Protein AF-A0A6I9MTJ7-F1 (afdb_monomer_lite)

Secondary structure (DSSP, 8-state):
-HHHHHHHHHHHHHHHHHHIIIIIHHHHHSTTS-HHHHHHHHTTHHHHHHHHHHHHHHHHHHHHS-TTT--HHHHHHHHHHHHHHHHHHHHHHHHHHHHHHH--

InterPro domains:
  IPR000219 Dbl homology domain [PF00621] (1-103)
  IPR000219 Dbl homology domain [PS50010] (1-104)
  IPR035899 Dbl homology (DH) domain superfamily [G3DSA:1.20.900.10] (1-104)
  IPR035899 Dbl homology (DH) domain superfamily [SSF48065] (1-104)

Radius of gyration: 16.59 Å; chains: 1; bounding box: 42×17×42 Å

Organism: NCBI:txid8208

pLDDT: mean 78.08, std 8.13, range [51.75, 92.12]

Structure (mmCIF, N/CA/C/O backbone):
data_AF-A0A6I9MTJ7-F1
#
_entry.id   AF-A0A6I9MTJ7-F1
#
loop_
_atom_site.group_PDB
_atom_site.id
_atom_site.type_symbol
_atom_site.label_atom_id
_atom_site.label_alt_id
_atom_site.label_comp_id
_atom_site.label_asym_id
_atom_site.label_entity_id
_atom_site.label_seq_id
_atom_site.pdbx_PDB_ins_code
_atom_site.Cartn_x
_atom_site.Cartn_y
_atom_site.Cartn_z
_atom_site.occupancy
_atom_site.B_iso_or_equiv
_atom_site.auth_seq_id
_atom_site.auth_comp_id
_atom_site.auth_asym_id
_atom_site.auth_atom_id
_atom_site.pdbx_PDB_model_num
ATOM 1 N N . VAL A 1 1 ? -8.955 -7.593 16.811 1.00 70.94 1 VAL A N 1
ATOM 2 C CA . VAL A 1 1 ? -9.066 -7.800 15.341 1.00 70.94 1 VAL A CA 1
ATOM 3 C C . VAL A 1 1 ? -8.733 -6.528 14.577 1.00 70.94 1 VAL A C 1
ATOM 5 O O . VAL A 1 1 ? -7.790 -6.556 13.807 1.00 70.94 1 VAL A O 1
ATOM 8 N N . LEU A 1 2 ? -9.428 -5.411 14.821 1.00 75.00 2 LEU A N 1
ATOM 9 C CA . LEU A 1 2 ? -9.157 -4.127 14.155 1.00 75.00 2 LEU A CA 1
ATOM 10 C C . LEU A 1 2 ? -7.732 -3.605 14.354 1.00 75.00 2 LEU A C 1
ATOM 12 O O . LEU A 1 2 ? -7.109 -3.157 13.403 1.00 75.00 2 LEU A O 1
ATOM 16 N N . GLN A 1 3 ? -7.213 -3.730 15.573 1.00 78.44 3 GLN A N 1
ATOM 17 C CA . GLN A 1 3 ? -5.843 -3.345 15.896 1.00 78.44 3 GLN A CA 1
ATOM 18 C C . GLN A 1 3 ? -4.815 -4.181 15.116 1.00 78.44 3 GLN A C 1
ATOM 20 O O . GLN A 1 3 ? -3.920 -3.608 14.518 1.00 78.44 3 GLN A O 1
ATOM 25 N N . ASN A 1 4 ? -5.021 -5.500 15.000 1.00 83.88 4 ASN A N 1
ATOM 26 C CA . ASN A 1 4 ? -4.171 -6.366 14.170 1.00 83.88 4 ASN A CA 1
ATOM 27 C C . ASN A 1 4 ? -4.225 -5.975 12.689 1.00 83.88 4 ASN A C 1
ATOM 29 O O . ASN A 1 4 ? -3.199 -6.005 12.020 1.00 83.88 4 ASN A O 1
ATOM 33 N N . ILE A 1 5 ? -5.410 -5.622 12.173 1.00 83.81 5 ILE A N 1
ATOM 34 C CA . ILE A 1 5 ? -5.551 -5.134 10.794 1.00 83.81 5 ILE A CA 1
ATOM 35 C C . ILE A 1 5 ? -4.743 -3.850 10.641 1.00 83.81 5 ILE A C 1
ATOM 37 O O . ILE A 1 5 ? -3.886 -3.791 9.777 1.00 83.81 5 ILE A O 1
ATOM 41 N N . LEU A 1 6 ? -4.945 -2.862 11.516 1.00 84.94 6 LEU A N 1
ATOM 42 C CA . LEU A 1 6 ? -4.190 -1.611 11.486 1.00 84.94 6 LEU A CA 1
ATOM 43 C C . LEU A 1 6 ? -2.675 -1.855 11.514 1.00 84.94 6 LEU A C 1
ATOM 45 O O . LEU A 1 6 ? -1.957 -1.255 10.724 1.00 84.94 6 LEU A O 1
ATOM 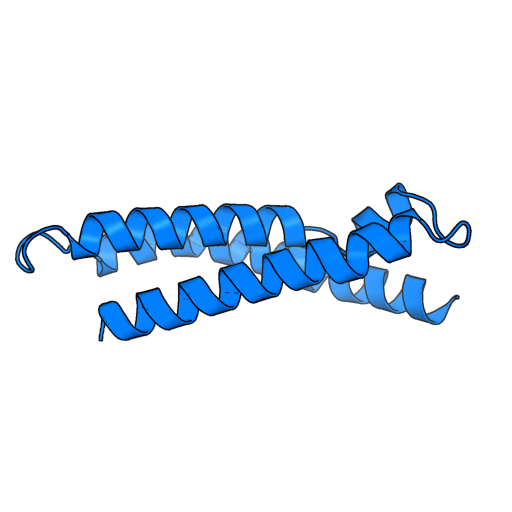49 N N . GLU A 1 7 ? -2.197 -2.742 12.382 1.00 87.81 7 GLU A N 1
ATOM 50 C CA . GLU A 1 7 ? -0.778 -3.092 12.494 1.00 87.81 7 GLU A CA 1
ATOM 51 C C . GLU A 1 7 ? -0.251 -3.710 11.189 1.00 87.81 7 GLU A C 1
ATOM 53 O O . GLU A 1 7 ? 0.736 -3.236 10.632 1.00 87.81 7 GLU A O 1
ATOM 58 N N . THR A 1 8 ? -0.993 -4.668 10.624 1.00 88.31 8 THR A N 1
ATOM 59 C CA . THR A 1 8 ? -0.651 -5.325 9.350 1.00 88.31 8 THR A CA 1
ATOM 60 C C . THR A 1 8 ? -0.636 -4.332 8.181 1.00 88.31 8 THR A C 1
ATOM 62 O O . THR A 1 8 ? 0.294 -4.323 7.379 1.00 88.31 8 THR A O 1
ATOM 65 N N . GLU A 1 9 ? -1.646 -3.464 8.088 1.00 86.69 9 GLU A N 1
ATOM 66 C CA . GLU A 1 9 ? -1.762 -2.449 7.031 1.00 86.69 9 GLU A CA 1
ATOM 67 C C . GLU A 1 9 ? -0.676 -1.366 7.170 1.00 86.69 9 GLU A C 1
ATOM 69 O O . GLU A 1 9 ? -0.191 -0.838 6.166 1.00 86.69 9 GLU A O 1
ATOM 74 N N . THR A 1 10 ? -0.273 -1.052 8.408 1.00 88.69 10 THR A N 1
ATOM 75 C CA . THR A 1 10 ? 0.818 -0.116 8.718 1.00 88.69 10 THR A CA 1
ATOM 76 C C . THR A 1 10 ? 2.159 -0.683 8.279 1.00 88.69 10 THR A C 1
ATOM 78 O O . THR A 1 10 ? 2.945 0.027 7.652 1.00 88.69 10 THR A O 1
ATOM 81 N N . ASP A 1 11 ? 2.428 -1.950 8.581 1.00 92.12 11 ASP A N 1
ATOM 82 C CA . ASP A 1 11 ? 3.668 -2.597 8.162 1.00 92.12 11 ASP A CA 1
ATOM 83 C C . ASP A 1 11 ? 3.724 -2.753 6.641 1.00 92.12 11 ASP A C 1
ATOM 85 O O . ASP A 1 11 ? 4.729 -2.386 6.036 1.00 92.12 11 ASP A O 1
ATOM 89 N N . TYR A 1 12 ? 2.610 -3.110 5.994 1.00 88.62 12 TYR A N 1
ATOM 90 C CA . TYR A 1 12 ? 2.524 -3.104 4.532 1.00 88.62 12 TYR A CA 1
ATOM 91 C C . TYR A 1 12 ? 2.776 -1.707 3.931 1.00 88.62 12 TYR A C 1
ATOM 93 O O . TYR A 1 12 ? 3.497 -1.574 2.941 1.00 88.62 12 TYR A O 1
ATOM 101 N N . SER A 1 13 ? 2.257 -0.638 4.551 1.00 88.38 13 SER A N 1
ATOM 102 C CA . SER A 1 13 ? 2.545 0.739 4.124 1.00 88.38 13 SER A CA 1
ATOM 103 C C . SER A 1 13 ? 4.030 1.084 4.225 1.00 88.38 13 SER A C 1
ATOM 105 O O . SER A 1 13 ? 4.553 1.777 3.348 1.00 88.38 13 SER A O 1
ATOM 107 N N . LYS A 1 14 ? 4.705 0.652 5.296 1.00 88.94 14 LYS A N 1
ATOM 108 C CA . LYS A 1 14 ? 6.145 0.878 5.481 1.00 88.94 14 LYS A CA 1
ATOM 109 C C . LYS A 1 14 ? 6.952 0.090 4.463 1.00 88.94 14 LYS A C 1
ATOM 111 O O . LYS A 1 14 ? 7.883 0.650 3.891 1.00 88.94 14 LYS A O 1
ATOM 116 N N . ASP A 1 15 ? 6.581 -1.158 4.202 1.00 89.50 15 ASP A N 1
ATOM 117 C CA . ASP A 1 15 ? 7.238 -1.995 3.202 1.00 89.50 15 ASP A CA 1
ATOM 118 C C . ASP A 1 15 ? 7.098 -1.397 1.802 1.00 89.50 15 ASP A C 1
ATOM 120 O O . ASP A 1 15 ? 8.087 -1.315 1.080 1.00 89.50 15 ASP A O 1
ATOM 124 N N . LEU A 1 16 ? 5.922 -0.873 1.442 1.00 86.44 16 LEU A N 1
ATOM 125 C CA . LEU A 1 16 ? 5.717 -0.134 0.192 1.00 86.44 16 LEU A CA 1
ATOM 126 C C . LEU A 1 16 ? 6.602 1.112 0.098 1.00 86.44 16 LEU A C 1
ATOM 128 O O . LEU A 1 16 ? 7.242 1.345 -0.927 1.00 86.44 16 LEU A O 1
ATOM 132 N N . GLN A 1 17 ? 6.660 1.918 1.160 1.00 85.81 17 GLN A N 1
ATOM 133 C CA . GLN A 1 17 ? 7.515 3.108 1.204 1.00 85.81 17 GLN A CA 1
ATOM 134 C C . GLN A 1 17 ? 9.002 2.757 1.125 1.00 85.81 17 GLN A C 1
ATOM 136 O O . GLN A 1 17 ? 9.770 3.449 0.455 1.00 85.81 17 GLN A O 1
ATOM 141 N N . SER A 1 18 ? 9.400 1.687 1.809 1.00 88.06 18 SER A N 1
ATOM 142 C CA . SER A 1 18 ? 10.746 1.132 1.786 1.00 88.06 18 SER A CA 1
ATOM 143 C C . SER A 1 18 ? 11.074 0.625 0.390 1.00 88.06 18 SER A C 1
ATOM 145 O O . SER A 1 18 ? 12.134 0.943 -0.130 1.00 88.06 18 SER A O 1
ATOM 147 N N . LEU A 1 19 ? 10.150 -0.075 -0.269 1.00 84.62 19 LEU A N 1
ATOM 148 C CA . LEU A 1 19 ? 10.333 -0.573 -1.623 1.00 84.62 19 LEU A CA 1
ATOM 149 C C . LEU A 1 19 ? 10.467 0.579 -2.624 1.00 84.62 19 LEU A C 1
ATOM 151 O O . LEU A 1 19 ? 11.398 0.605 -3.422 1.00 84.62 19 LEU A O 1
ATOM 155 N N . LEU A 1 20 ? 9.607 1.592 -2.534 1.00 79.50 20 LEU A N 1
ATOM 156 C CA . LEU A 1 20 ? 9.755 2.807 -3.328 1.00 79.50 20 LEU A CA 1
ATOM 157 C C . LEU A 1 20 ? 11.109 3.458 -3.032 1.00 79.50 20 LEU A C 1
ATOM 159 O O . LEU A 1 20 ? 11.936 3.591 -3.914 1.00 79.50 20 LEU A O 1
ATOM 163 N N . THR A 1 21 ? 11.437 3.776 -1.790 1.00 80.94 21 THR A N 1
ATOM 164 C CA . THR A 1 21 ? 12.667 4.529 -1.495 1.00 80.94 21 THR A CA 1
ATOM 165 C C . THR A 1 21 ? 13.946 3.740 -1.798 1.00 80.94 21 THR A C 1
ATOM 167 O O . THR A 1 21 ? 14.899 4.309 -2.325 1.00 80.94 21 THR A O 1
ATOM 170 N N . ASN A 1 22 ? 13.972 2.444 -1.495 1.00 82.19 22 ASN A N 1
ATOM 171 C CA . ASN A 1 22 ? 15.149 1.586 -1.622 1.00 82.19 22 ASN A CA 1
ATOM 172 C C . ASN A 1 22 ? 15.288 0.933 -2.993 1.00 82.19 22 ASN A C 1
ATOM 174 O O . ASN A 1 22 ? 16.371 0.443 -3.281 1.00 82.19 22 ASN A O 1
ATOM 178 N N . TYR A 1 23 ? 14.245 0.913 -3.828 1.00 75.81 23 TYR A N 1
ATOM 179 C CA . TYR A 1 23 ? 14.343 0.425 -5.205 1.00 75.81 23 TYR A CA 1
ATOM 180 C C . TYR A 1 23 ? 14.177 1.568 -6.214 1.00 75.81 23 TYR A C 1
ATOM 182 O O . TYR A 1 23 ? 15.059 1.721 -7.051 1.00 75.81 23 TYR A O 1
ATOM 190 N N . LEU A 1 24 ? 13.162 2.442 -6.103 1.00 74.75 24 LEU A N 1
ATOM 191 C CA . LEU A 1 24 ? 12.972 3.597 -7.011 1.00 74.75 24 LEU A CA 1
ATOM 192 C C . LEU A 1 24 ? 14.193 4.521 -7.001 1.00 74.75 24 LEU A C 1
ATOM 194 O O . LEU A 1 24 ? 14.677 4.853 -8.075 1.00 74.75 24 LEU A O 1
ATOM 198 N N . ARG A 1 25 ? 14.721 4.932 -5.834 1.00 75.44 25 ARG A N 1
ATOM 199 C CA . ARG A 1 25 ? 15.881 5.850 -5.809 1.00 75.44 25 ARG A CA 1
ATOM 200 C C . ARG A 1 25 ? 17.126 5.248 -6.462 1.00 75.44 25 ARG A C 1
ATOM 202 O O . ARG A 1 25 ? 17.705 5.930 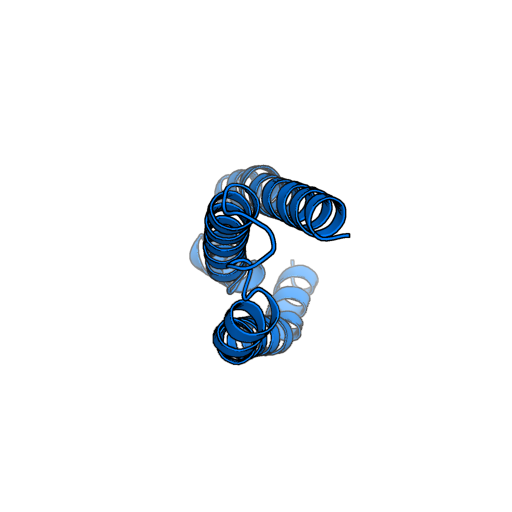-7.306 1.00 75.44 25 ARG A O 1
ATOM 209 N N . PRO A 1 26 ? 17.568 4.020 -6.124 1.00 76.38 26 PRO A N 1
ATOM 210 C CA . PRO A 1 26 ? 18.723 3.446 -6.798 1.00 76.38 26 PRO A CA 1
ATOM 211 C C . PRO A 1 26 ? 18.465 3.165 -8.278 1.00 76.38 26 PRO A C 1
ATOM 213 O O . PRO A 1 26 ? 19.376 3.382 -9.074 1.00 76.38 26 PRO A O 1
ATOM 216 N N . LEU A 1 27 ? 17.244 2.777 -8.672 1.00 71.69 27 LEU A N 1
ATOM 217 C CA . LEU A 1 27 ? 16.874 2.657 -10.086 1.00 71.69 27 LEU A CA 1
ATOM 218 C C . LEU A 1 27 ? 16.940 4.005 -10.817 1.00 71.69 27 LEU A C 1
ATOM 220 O O . LEU A 1 27 ? 17.522 4.060 -11.889 1.00 71.69 27 LEU A O 1
ATOM 224 N N . GLN A 1 28 ? 16.426 5.091 -10.232 1.00 66.06 28 GLN A N 1
ATOM 225 C CA . GLN A 1 28 ? 16.525 6.448 -10.788 1.00 66.06 28 GLN A CA 1
ATOM 226 C C . GLN A 1 28 ?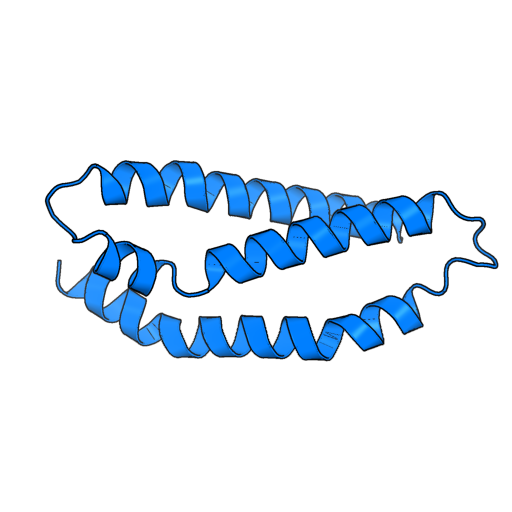 17.968 6.959 -10.853 1.00 66.06 28 GLN A C 1
ATOM 228 O O . GLN A 1 28 ? 18.302 7.748 -11.730 1.00 66.06 28 GLN A O 1
ATOM 233 N N . SER A 1 29 ? 18.820 6.538 -9.914 1.00 67.94 29 SER A N 1
ATOM 234 C CA . SER A 1 29 ? 20.249 6.870 -9.925 1.00 67.94 29 SER A CA 1
ATOM 235 C C . SER A 1 29 ? 21.062 6.009 -10.894 1.00 67.94 29 SER A C 1
ATOM 237 O O . SER A 1 29 ? 22.209 6.334 -11.198 1.00 67.94 29 SER A O 1
ATOM 239 N N . SER A 1 30 ? 20.492 4.895 -11.359 1.00 67.19 30 SER A N 1
ATOM 240 C CA . SER A 1 30 ? 21.110 4.047 -12.363 1.00 67.19 30 SER A CA 1
ATOM 241 C C . SER A 1 30 ? 20.834 4.645 -13.737 1.00 67.19 30 SER A C 1
ATOM 243 O O . SER A 1 30 ? 19.701 4.650 -14.199 1.00 67.19 30 SER A O 1
ATOM 245 N N . ASP A 1 31 ? 21.882 5.083 -14.431 1.00 63.44 31 ASP A N 1
ATOM 246 C CA . ASP A 1 31 ? 21.810 5.646 -15.794 1.00 63.44 31 ASP A CA 1
ATOM 247 C C . ASP A 1 31 ? 21.279 4.645 -16.850 1.00 63.44 31 ASP A C 1
ATOM 249 O O . ASP A 1 31 ? 21.141 4.959 -18.027 1.00 63.44 31 ASP A O 1
ATOM 253 N N . LYS A 1 32 ? 20.985 3.405 -16.438 1.00 65.69 32 LYS A N 1
ATOM 254 C CA . LYS A 1 32 ? 20.516 2.323 -17.307 1.00 65.69 32 LYS A CA 1
ATOM 255 C C . LYS A 1 32 ? 19.048 2.442 -17.720 1.00 65.69 32 LYS A C 1
ATOM 257 O O . LYS A 1 32 ? 18.685 1.825 -18.715 1.00 65.69 32 LYS A O 1
ATOM 262 N N . LEU A 1 33 ? 18.217 3.162 -16.963 1.00 66.69 33 LEU A N 1
ATOM 263 C CA . LEU A 1 33 ? 16.769 3.264 -17.184 1.00 66.69 33 LEU A CA 1
ATOM 264 C C . LEU A 1 33 ? 16.324 4.721 -17.042 1.00 66.69 33 LEU A C 1
ATOM 266 O O . LEU A 1 33 ? 16.756 5.415 -16.122 1.00 66.69 33 LEU A O 1
ATOM 270 N N . SER A 1 34 ? 15.443 5.197 -17.926 1.00 69.38 34 SER A N 1
ATOM 271 C CA . SER A 1 34 ? 14.909 6.552 -17.784 1.00 69.38 34 SER A CA 1
ATOM 272 C C . SER A 1 34 ? 13.947 6.625 -16.595 1.00 69.38 34 SER A C 1
ATOM 274 O O . SER A 1 34 ? 13.325 5.634 -16.205 1.00 69.38 34 SER A O 1
ATOM 276 N N . SER A 1 35 ? 13.760 7.820 -16.030 1.00 66.00 35 SER A N 1
ATOM 277 C CA . SER A 1 35 ? 12.787 8.044 -14.949 1.00 66.00 35 SER A CA 1
ATOM 278 C C . SER A 1 35 ? 11.377 7.583 -15.337 1.00 66.00 35 SER A C 1
ATOM 280 O O . SER A 1 35 ? 10.610 7.154 -14.479 1.00 66.00 35 SER A O 1
ATOM 282 N N . SER A 1 36 ? 11.058 7.641 -16.632 1.00 68.25 36 SER A N 1
ATOM 283 C CA . SER A 1 36 ? 9.810 7.165 -17.221 1.00 68.25 36 SER A CA 1
ATOM 284 C C . SER A 1 36 ? 9.700 5.641 -17.190 1.00 68.25 36 SER A C 1
ATOM 286 O O . SER A 1 36 ? 8.638 5.136 -16.851 1.00 68.25 36 SER A O 1
ATOM 288 N N . ASP A 1 37 ? 10.783 4.913 -17.471 1.00 70.56 37 ASP A N 1
ATOM 289 C CA . ASP A 1 37 ? 10.813 3.443 -17.441 1.00 70.56 37 ASP A CA 1
ATOM 290 C C . ASP A 1 37 ? 10.709 2.916 -16.012 1.00 70.56 37 ASP A C 1
ATOM 292 O O . ASP A 1 37 ? 9.966 1.978 -15.738 1.00 70.56 37 ASP A O 1
ATOM 296 N N . VAL A 1 38 ? 11.397 3.572 -15.073 1.00 70.00 38 VAL A N 1
ATOM 297 C CA . VAL A 1 38 ? 11.301 3.265 -13.641 1.00 70.00 38 VAL A CA 1
ATOM 298 C C . VAL A 1 38 ? 9.886 3.534 -13.123 1.00 70.00 38 VAL A C 1
ATOM 300 O O . VAL A 1 38 ? 9.328 2.699 -12.410 1.00 70.00 38 VAL A O 1
ATOM 303 N N . ALA A 1 39 ? 9.272 4.652 -13.523 1.00 69.69 39 ALA A N 1
ATOM 304 C CA . ALA A 1 39 ? 7.875 4.954 -13.213 1.00 69.69 39 ALA A CA 1
ATOM 305 C C . ALA A 1 39 ? 6.899 3.967 -13.875 1.00 69.69 39 ALA A C 1
ATOM 307 O O . ALA A 1 39 ? 5.838 3.705 -13.327 1.00 69.69 39 ALA A O 1
ATOM 308 N N . LEU A 1 40 ? 7.250 3.374 -15.018 1.00 70.19 40 LEU A N 1
ATOM 309 C CA . LEU A 1 40 ? 6.433 2.369 -15.701 1.00 70.19 40 LEU A CA 1
ATOM 310 C C . LEU A 1 40 ? 6.561 0.987 -15.041 1.00 70.19 40 LEU A C 1
ATOM 312 O O . LEU A 1 40 ? 5.560 0.284 -14.900 1.00 70.19 40 LEU A O 1
ATOM 316 N N . ILE A 1 41 ? 7.764 0.632 -14.571 1.00 69.69 41 ILE A N 1
ATOM 317 C CA . ILE A 1 41 ? 8.031 -0.581 -13.783 1.00 69.69 41 ILE A CA 1
ATOM 318 C C . ILE A 1 41 ? 7.303 -0.525 -12.439 1.00 69.69 41 ILE A C 1
ATOM 320 O O . ILE A 1 41 ? 6.678 -1.501 -12.025 1.00 69.69 41 ILE A O 1
ATOM 324 N N . LEU A 1 42 ? 7.385 0.613 -11.748 1.00 70.50 42 LEU A N 1
ATOM 325 C CA . LEU A 1 42 ? 6.693 0.812 -10.476 1.00 70.50 42 LEU A CA 1
ATOM 326 C C . LEU A 1 42 ? 5.204 1.109 -10.685 1.00 70.50 42 LEU A C 1
ATOM 328 O O . LEU A 1 42 ? 4.384 0.765 -9.837 1.00 70.50 42 LEU A O 1
ATOM 332 N N . GLY A 1 43 ? 4.827 1.638 -11.846 1.00 74.81 43 GLY A N 1
ATOM 333 C CA . GLY A 1 43 ? 3.447 1.833 -12.266 1.00 74.81 43 GLY A CA 1
ATOM 334 C C . GLY A 1 43 ? 2.664 2.641 -11.239 1.00 74.81 43 GLY A C 1
ATOM 335 O O . GLY A 1 43 ? 3.047 3.749 -10.877 1.00 74.81 43 GLY A O 1
ATOM 336 N N . ASN A 1 44 ? 1.575 2.061 -10.736 1.00 77.06 44 ASN A N 1
ATOM 337 C CA . ASN A 1 44 ? 0.732 2.717 -9.742 1.00 77.06 44 ASN A CA 1
ATOM 338 C C . ASN A 1 44 ? 1.117 2.401 -8.283 1.00 77.06 44 ASN A C 1
ATOM 340 O O . ASN A 1 44 ? 0.311 2.636 -7.383 1.00 77.06 44 ASN A O 1
ATOM 344 N N . LEU A 1 45 ? 2.324 1.880 -8.012 1.00 79.25 45 LEU A N 1
ATOM 345 C CA . LEU A 1 45 ? 2.739 1.606 -6.630 1.00 79.25 45 LEU A CA 1
ATOM 346 C C . LEU A 1 45 ? 2.725 2.858 -5.751 1.00 79.25 45 LEU A C 1
ATOM 348 O O . LEU A 1 45 ? 2.443 2.751 -4.561 1.00 79.25 45 LEU A O 1
ATOM 352 N N . GLU A 1 46 ? 3.039 4.030 -6.310 1.00 80.31 46 GLU A N 1
ATOM 353 C CA . GLU A 1 46 ? 2.938 5.295 -5.575 1.00 80.31 46 GLU A CA 1
ATOM 354 C C . GLU A 1 46 ? 1.491 5.582 -5.173 1.00 80.31 46 GLU A C 1
ATOM 356 O O . GLU A 1 46 ? 1.234 5.890 -4.012 1.00 80.31 46 GLU A O 1
ATOM 361 N N . GLU A 1 47 ? 0.534 5.385 -6.084 1.00 83.62 47 GLU A N 1
ATOM 362 C CA . GLU A 1 47 ? -0.892 5.545 -5.788 1.00 83.62 47 GLU A CA 1
ATOM 363 C C . GLU A 1 47 ? -1.369 4.534 -4.738 1.00 83.62 47 GLU A C 1
ATOM 365 O O . GLU A 1 47 ? -2.105 4.904 -3.821 1.00 83.62 47 GLU A O 1
ATOM 370 N N . ILE A 1 48 ? -0.911 3.277 -4.821 1.00 85.56 48 ILE A N 1
ATOM 371 C CA . ILE A 1 48 ? -1.180 2.253 -3.803 1.00 85.56 48 ILE A CA 1
ATOM 372 C C . ILE A 1 48 ? -0.586 2.681 -2.460 1.00 85.56 48 ILE A C 1
ATOM 374 O O . ILE A 1 48 ? -1.274 2.605 -1.450 1.00 85.56 48 ILE A O 1
ATOM 378 N N . SER A 1 49 ? 0.652 3.177 -2.429 1.00 85.56 49 SER A N 1
ATOM 379 C CA . SER A 1 49 ? 1.311 3.647 -1.204 1.00 85.56 49 SER A CA 1
ATOM 380 C C . SER A 1 49 ? 0.570 4.824 -0.568 1.00 85.56 49 SER A C 1
ATOM 382 O O . SER A 1 49 ? 0.333 4.834 0.640 1.00 85.56 49 SER A O 1
ATOM 384 N N . THR A 1 50 ? 0.136 5.800 -1.368 1.00 87.38 50 THR A N 1
ATOM 385 C CA . THR A 1 50 ? -0.675 6.925 -0.887 1.00 87.38 50 THR A CA 1
ATOM 386 C C . THR A 1 50 ? -2.027 6.452 -0.356 1.00 87.38 50 THR A C 1
ATOM 388 O O . THR A 1 50 ? -2.441 6.865 0.729 1.00 87.38 50 THR A O 1
ATOM 391 N N . PHE A 1 51 ? -2.703 5.559 -1.082 1.00 87.69 51 PHE A N 1
ATOM 392 C CA . PHE A 1 51 ? -3.964 4.964 -0.644 1.00 87.69 51 PHE A CA 1
ATOM 393 C C . PHE A 1 51 ? -3.800 4.217 0.681 1.00 87.69 51 PHE A C 1
ATOM 395 O O . PHE A 1 51 ? -4.600 4.394 1.597 1.00 87.69 51 PHE A O 1
ATOM 402 N N . GLN A 1 52 ? -2.729 3.438 0.800 1.00 87.25 52 GLN A N 1
ATOM 403 C CA . GLN A 1 52 ? -2.401 2.659 1.979 1.00 87.25 52 GLN A CA 1
ATOM 404 C C . GLN A 1 52 ? -2.177 3.551 3.207 1.00 87.25 52 GLN A C 1
ATOM 406 O O . GLN A 1 52 ? -2.742 3.296 4.268 1.00 87.25 52 GLN A O 1
ATOM 411 N N . GLN A 1 53 ? -1.428 4.647 3.056 1.00 88.44 53 GLN A N 1
ATOM 412 C CA . GLN A 1 53 ? -1.222 5.626 4.129 1.00 88.44 53 GLN A CA 1
ATOM 413 C C . GLN A 1 53 ? -2.533 6.293 4.560 1.00 88.44 53 GLN A C 1
ATOM 415 O O . GLN A 1 53 ? -2.789 6.433 5.758 1.00 88.44 53 GLN A O 1
ATOM 420 N N . MET A 1 54 ? -3.391 6.667 3.603 1.00 88.62 54 MET A N 1
ATOM 421 C CA . MET A 1 54 ? -4.713 7.222 3.914 1.00 88.62 54 MET A CA 1
ATOM 422 C C . MET A 1 54 ? -5.606 6.212 4.638 1.00 88.62 54 MET A C 1
ATOM 424 O O . MET A 1 54 ? -6.327 6.580 5.570 1.00 88.62 54 MET A O 1
ATOM 428 N N . LEU A 1 55 ? -5.557 4.943 4.226 1.00 86.25 55 LEU A N 1
ATOM 429 C CA . LEU A 1 55 ? -6.299 3.849 4.841 1.00 86.25 55 LEU A CA 1
ATOM 430 C C . LEU A 1 55 ? -5.853 3.639 6.289 1.00 86.25 55 LEU A C 1
ATOM 432 O O . LEU A 1 55 ? -6.709 3.604 7.171 1.00 86.25 55 LEU A O 1
ATOM 436 N N . VAL A 1 56 ? -4.542 3.587 6.542 1.00 88.00 56 VAL A N 1
ATOM 437 C CA . VAL A 1 56 ? -3.957 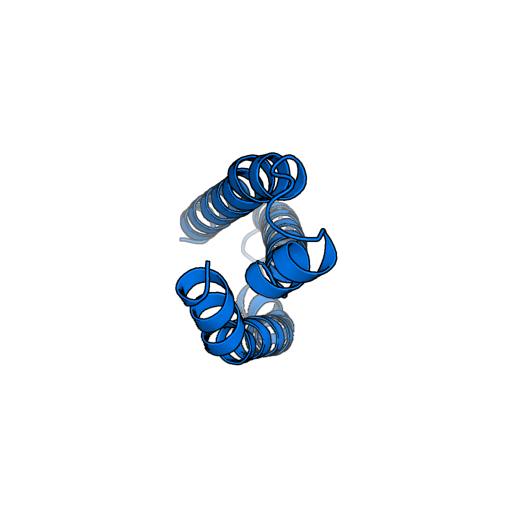3.456 7.885 1.00 88.00 56 VAL A CA 1
ATOM 438 C C . VAL A 1 56 ? -4.339 4.637 8.775 1.00 88.00 56 VAL A C 1
ATOM 440 O O . VAL A 1 56 ? -4.864 4.406 9.860 1.00 88.00 56 VAL A O 1
ATOM 443 N N . GLN A 1 57 ? -4.175 5.886 8.317 1.00 87.75 57 GLN A N 1
ATOM 444 C CA . GLN A 1 57 ? -4.575 7.069 9.096 1.00 87.75 57 GLN A CA 1
ATOM 445 C C . GLN A 1 57 ? -6.062 7.045 9.450 1.00 87.75 57 GLN A C 1
ATOM 447 O O . GLN A 1 57 ? -6.443 7.227 10.606 1.00 87.75 57 GLN A O 1
ATOM 452 N N . SER A 1 58 ? -6.906 6.775 8.458 1.00 85.69 58 SER A N 1
ATOM 453 C CA . SER A 1 58 ? -8.351 6.719 8.653 1.00 85.69 58 SER A CA 1
ATOM 454 C C . SER A 1 58 ? -8.752 5.581 9.596 1.00 85.69 58 SER A C 1
ATOM 456 O O . SER A 1 58 ? -9.656 5.749 10.414 1.00 85.69 58 SER A O 1
ATOM 458 N N . LEU A 1 59 ? -8.094 4.418 9.507 1.00 84.06 59 LEU A N 1
ATOM 459 C CA . LEU A 1 59 ? -8.279 3.307 10.442 1.00 84.06 59 LEU A CA 1
ATOM 460 C C . LEU A 1 59 ? -7.838 3.692 11.850 1.00 84.06 59 LEU A C 1
ATOM 462 O O . LEU A 1 59 ? -8.576 3.401 12.784 1.00 84.06 59 LEU A O 1
ATOM 466 N N . GLU A 1 60 ? -6.707 4.381 12.002 1.00 85.50 60 GLU A N 1
ATOM 467 C CA . GLU A 1 60 ? -6.207 4.880 13.283 1.00 85.50 60 GLU A CA 1
ATOM 468 C C . GLU A 1 60 ? -7.226 5.803 13.964 1.00 85.50 60 GLU A C 1
ATOM 470 O O . GLU A 1 60 ? -7.571 5.610 15.134 1.00 85.50 60 GLU A O 1
ATOM 475 N N . GLU A 1 61 ? -7.753 6.782 13.224 1.00 84.44 61 GLU A N 1
ATOM 476 C CA . GLU A 1 61 ? -8.795 7.692 13.706 1.00 84.44 61 GLU A CA 1
ATOM 477 C C . GLU A 1 61 ? -10.065 6.937 14.102 1.00 84.44 61 GLU A C 1
ATOM 479 O O . GLU A 1 61 ? -10.655 7.207 15.148 1.00 84.44 61 GLU A O 1
ATOM 484 N N . ARG A 1 62 ? -10.460 5.932 13.312 1.00 78.69 62 ARG A N 1
ATOM 485 C CA . ARG A 1 62 ? -11.609 5.073 13.629 1.00 78.69 62 ARG A CA 1
ATOM 486 C C . ARG A 1 62 ? -11.350 4.247 14.883 1.00 78.69 62 ARG A C 1
ATOM 488 O O . ARG A 1 62 ? -12.239 4.159 15.719 1.00 78.69 62 ARG A O 1
ATOM 495 N N . THR A 1 63 ? -10.158 3.677 15.055 1.00 79.19 63 THR A N 1
ATOM 496 C CA . THR A 1 63 ? -9.809 2.905 16.258 1.00 79.19 63 THR A CA 1
ATOM 497 C C . THR A 1 63 ? -9.769 3.753 17.526 1.00 79.19 63 THR A C 1
ATOM 499 O O . THR A 1 63 ? -10.011 3.219 18.604 1.00 79.19 63 THR A O 1
ATOM 502 N N . LYS A 1 64 ? -9.530 5.068 17.415 1.00 80.62 64 LYS A N 1
ATOM 503 C CA . LYS A 1 64 ? -9.625 6.018 18.539 1.00 80.62 64 LYS A CA 1
ATOM 504 C C . LYS A 1 64 ? -11.076 6.302 18.955 1.00 80.62 64 LYS A C 1
ATOM 506 O O . LYS A 1 64 ? -11.307 6.728 20.085 1.00 80.62 64 LYS A O 1
ATOM 511 N N . LEU A 1 65 ? -12.054 6.066 18.075 1.00 79.50 65 LEU A N 1
ATOM 512 C CA . LEU A 1 65 ? -13.481 6.203 18.380 1.00 79.50 65 LEU A CA 1
ATOM 513 C C . LEU A 1 65 ? -14.010 4.973 19.142 1.00 79.50 65 LEU A C 1
ATOM 515 O O . LEU A 1 65 ? -13.499 3.869 18.953 1.00 79.50 65 LEU A O 1
ATOM 519 N N . PRO A 1 66 ? -15.059 5.126 19.972 1.00 77.25 66 PRO A N 1
ATOM 520 C CA . PRO A 1 66 ? -15.677 4.007 20.686 1.00 77.25 66 PRO A CA 1
ATOM 521 C C . PRO A 1 66 ? -16.260 2.958 19.724 1.00 77.25 66 PRO A C 1
ATOM 523 O O . PRO A 1 66 ? -16.763 3.303 18.654 1.00 77.25 66 PRO A O 1
ATOM 526 N N . GLU A 1 67 ? -16.254 1.679 20.122 1.00 71.94 67 GLU A N 1
ATOM 527 C CA . GLU A 1 67 ? -16.685 0.530 19.295 1.00 71.94 67 GLU A CA 1
ATOM 528 C C . GLU A 1 67 ? -18.082 0.703 18.671 1.00 71.94 67 GLU A C 1
ATOM 530 O O . GLU A 1 67 ? -18.325 0.279 17.544 1.00 71.94 67 GLU A O 1
ATOM 535 N N . SER A 1 68 ? -18.993 1.410 19.348 1.00 71.06 68 SER A N 1
ATOM 536 C CA . SER A 1 68 ? -20.340 1.719 18.843 1.00 71.06 68 SER A CA 1
ATOM 537 C C . SER A 1 68 ? -20.359 2.630 17.604 1.00 71.06 68 SER A C 1
ATOM 539 O O . SER A 1 68 ? -21.350 2.667 16.871 1.00 71.06 68 SER A O 1
ATOM 541 N N . GLN A 1 69 ? -19.272 3.363 17.349 1.00 70.56 69 GLN A N 1
ATOM 542 C CA . GLN A 1 69 ? -19.100 4.288 16.223 1.00 70.56 69 GLN A CA 1
ATOM 543 C C . GLN A 1 69 ? -18.049 3.816 15.212 1.00 70.56 69 GLN A C 1
ATOM 545 O O . GLN A 1 69 ? -17.924 4.403 14.130 1.00 70.56 69 GLN A O 1
ATOM 550 N N . GLN A 1 70 ? -17.346 2.722 15.512 1.00 69.62 70 GLN A N 1
ATOM 551 C CA . GLN A 1 70 ? -16.413 2.043 14.619 1.00 69.62 70 GLN A CA 1
ATOM 552 C C . GLN A 1 70 ? -17.184 1.330 13.494 1.00 69.62 70 GLN A C 1
ATOM 554 O O . GLN A 1 70 ? -17.252 0.109 13.400 1.00 69.62 70 GLN A O 1
ATOM 559 N N . ARG A 1 71 ? -17.808 2.102 12.595 1.00 75.50 71 ARG A N 1
ATOM 560 C CA . ARG A 1 71 ? -18.485 1.615 11.379 1.00 75.50 71 ARG A CA 1
ATOM 561 C C . ARG A 1 71 ? -17.466 1.188 10.317 1.00 75.50 71 ARG A C 1
ATOM 563 O O . ARG A 1 71 ? -17.459 1.701 9.199 1.00 75.50 71 ARG A O 1
ATOM 570 N N . VAL A 1 72 ? -16.580 0.266 10.678 1.00 75.25 72 VAL A N 1
ATOM 571 C CA . VAL A 1 72 ? -15.409 -0.095 9.870 1.00 75.25 72 VAL A CA 1
ATOM 572 C C . VAL A 1 72 ? -15.820 -0.861 8.613 1.00 75.25 72 VAL A C 1
ATOM 574 O O . VAL A 1 72 ? -15.257 -0.636 7.550 1.00 75.25 72 VAL A O 1
ATOM 577 N N . GLY A 1 73 ? -16.887 -1.664 8.683 1.00 75.38 73 GLY A N 1
ATOM 578 C CA . GLY A 1 73 ? -17.443 -2.339 7.504 1.00 75.38 73 GLY A CA 1
ATOM 579 C C . GLY A 1 73 ? -17.902 -1.363 6.412 1.00 75.38 73 GLY A C 1
ATOM 580 O O . GLY A 1 73 ? -17.568 -1.541 5.247 1.00 75.38 73 GLY A O 1
ATOM 581 N N . GLY A 1 74 ? -18.600 -0.282 6.783 1.00 81.19 74 GLY A N 1
ATOM 582 C CA . GLY A 1 74 ? -19.015 0.752 5.826 1.00 81.19 74 GLY A CA 1
ATOM 583 C C . GLY A 1 74 ? -17.837 1.551 5.263 1.00 81.19 74 GLY A C 1
ATOM 584 O O . GLY A 1 74 ? -17.850 1.944 4.101 1.00 81.19 74 GLY A O 1
ATOM 585 N N . PHE A 1 75 ? -16.800 1.762 6.070 1.00 82.31 75 PHE A N 1
ATOM 586 C CA . PHE A 1 75 ? -15.561 2.396 5.631 1.00 82.31 75 PHE A CA 1
ATOM 587 C C . PHE A 1 75 ? -14.828 1.538 4.585 1.00 82.31 75 PHE A C 1
ATOM 589 O O . PHE A 1 75 ? -14.582 2.018 3.480 1.00 82.31 75 PHE A O 1
ATOM 596 N N . PHE A 1 76 ? -14.592 0.253 4.870 1.00 81.19 76 PHE A N 1
ATOM 597 C CA . PHE A 1 76 ? -13.975 -0.672 3.914 1.00 81.19 76 PHE A CA 1
ATOM 598 C C . PHE A 1 76 ? -14.795 -0.829 2.632 1.00 81.19 76 PHE A C 1
ATOM 600 O O . PHE A 1 76 ? -14.217 -0.849 1.553 1.00 81.19 76 PHE A O 1
ATOM 607 N N . LEU A 1 77 ? -16.128 -0.884 2.712 1.00 82.69 77 LEU A N 1
ATOM 608 C CA . LEU A 1 77 ? -16.982 -0.967 1.521 1.00 82.69 77 LEU A CA 1
ATOM 609 C C . LEU A 1 77 ? -16.840 0.250 0.596 1.00 82.69 77 LEU A C 1
ATOM 611 O O . LEU A 1 77 ? -16.889 0.086 -0.620 1.00 82.69 77 LEU A O 1
ATOM 615 N N . ASN A 1 78 ? -16.627 1.448 1.149 1.00 84.44 78 ASN A N 1
ATOM 616 C CA . ASN A 1 78 ? -16.373 2.649 0.348 1.00 84.44 78 ASN A CA 1
ATOM 617 C C . ASN A 1 78 ? -14.966 2.657 -0.273 1.00 84.44 78 ASN A C 1
ATOM 619 O O . ASN A 1 78 ? -14.783 3.182 -1.367 1.00 84.44 78 ASN A O 1
ATOM 623 N N . LEU A 1 79 ? -13.986 2.051 0.398 1.00 82.88 79 LEU A N 1
ATOM 624 C CA . LEU A 1 79 ? -12.595 1.963 -0.063 1.00 82.88 79 LEU A CA 1
ATOM 625 C C . LEU A 1 79 ? -12.351 0.830 -1.062 1.00 82.88 79 LEU A C 1
ATOM 627 O O . LEU A 1 79 ? -11.509 0.954 -1.947 1.00 82.88 79 LEU A O 1
ATOM 631 N N . MET A 1 80 ? -13.108 -0.259 -0.954 1.00 80.50 80 MET A N 1
ATOM 632 C CA . MET A 1 80 ? -13.017 -1.441 -1.809 1.00 80.50 80 MET A CA 1
ATOM 633 C C . MET A 1 80 ? -13.019 -1.129 -3.318 1.00 80.50 80 MET A C 1
ATOM 635 O O . MET A 1 80 ? -12.171 -1.686 -4.016 1.00 80.50 80 MET A O 1
ATOM 639 N N . PRO A 1 81 ? -13.894 -0.258 -3.865 1.00 84.62 81 PRO A N 1
ATOM 640 C CA . PRO A 1 81 ? -13.842 0.088 -5.286 1.00 84.62 81 PRO A CA 1
ATOM 641 C C . PRO A 1 81 ? -12.558 0.830 -5.684 1.00 84.62 81 PRO A C 1
ATOM 643 O O . PRO A 1 81 ? -12.010 0.531 -6.744 1.00 84.62 81 PRO A O 1
ATOM 646 N N . GLN A 1 82 ? -12.042 1.735 -4.841 1.00 84.44 82 GLN A N 1
ATOM 647 C CA . GLN A 1 82 ? -10.759 2.409 -5.087 1.00 84.44 82 GLN A CA 1
ATOM 648 C C . GLN A 1 82 ? -9.594 1.421 -5.045 1.00 84.44 82 GLN A C 1
ATOM 650 O O . GLN A 1 82 ? -8.810 1.358 -5.988 1.00 84.44 82 GLN A O 1
ATOM 655 N N . MET A 1 83 ? -9.528 0.593 -4.001 1.00 82.31 83 MET A N 1
ATOM 656 C CA . MET A 1 83 ? -8.510 -0.446 -3.863 1.00 82.31 83 MET A CA 1
ATOM 657 C C . MET A 1 83 ? -8.527 -1.385 -5.073 1.00 82.31 83 MET A C 1
ATOM 659 O O . MET A 1 83 ? -7.494 -1.647 -5.680 1.00 82.31 83 MET A O 1
ATOM 663 N N . LYS A 1 84 ? -9.711 -1.840 -5.497 1.00 82.56 84 LYS A N 1
ATOM 664 C CA . LYS A 1 84 ? -9.852 -2.711 -6.666 1.00 82.56 84 LYS A CA 1
ATOM 665 C C . LYS A 1 84 ? -9.345 -2.042 -7.944 1.00 82.56 84 LYS A C 1
ATOM 667 O O . LYS A 1 84 ? -8.648 -2.696 -8.711 1.00 82.56 84 LYS A O 1
ATOM 672 N N . ALA A 1 85 ? -9.667 -0.770 -8.175 1.00 85.38 85 ALA A N 1
ATOM 673 C CA . ALA A 1 85 ? -9.178 -0.040 -9.344 1.00 85.38 85 ALA A CA 1
ATOM 674 C C . ALA A 1 85 ? -7.643 0.059 -9.350 1.00 85.38 85 ALA A C 1
ATOM 676 O O . ALA A 1 85 ? -7.019 -0.211 -10.376 1.00 85.38 85 ALA A O 1
ATOM 677 N N . LEU A 1 86 ? -7.042 0.348 -8.192 1.00 84.19 86 LEU A N 1
ATOM 678 C CA . LEU A 1 86 ? -5.592 0.420 -8.039 1.00 84.19 86 LEU A CA 1
ATOM 679 C C . LEU A 1 86 ? -4.924 -0.937 -8.298 1.00 84.19 86 LEU A C 1
ATOM 681 O O . LEU A 1 86 ? -4.017 -1.030 -9.119 1.00 84.19 86 LEU A O 1
ATOM 685 N N . TYR A 1 87 ? -5.393 -2.012 -7.666 1.00 81.56 87 TYR A N 1
ATOM 686 C CA . TYR A 1 87 ? -4.800 -3.338 -7.861 1.00 81.56 87 TYR A CA 1
ATOM 687 C C . TYR A 1 87 ? -4.987 -3.865 -9.290 1.00 81.56 87 TYR A C 1
ATOM 689 O O . TYR A 1 87 ? -4.088 -4.502 -9.833 1.00 81.56 87 TYR A O 1
ATOM 697 N N . VAL A 1 88 ? -6.116 -3.567 -9.941 1.00 83.00 88 VAL A N 1
ATOM 698 C CA . VAL A 1 88 ? -6.326 -3.916 -11.355 1.00 83.00 88 VAL A CA 1
ATOM 699 C C . VAL A 1 88 ? -5.356 -3.152 -12.259 1.00 83.00 88 VAL A C 1
ATOM 701 O O . VAL A 1 88 ? -4.789 -3.752 -13.174 1.00 83.00 88 VAL A O 1
ATOM 704 N N . GLY A 1 89 ? -5.124 -1.864 -11.990 1.00 78.12 89 GLY A N 1
ATOM 705 C CA . GLY A 1 89 ? -4.108 -1.072 -12.686 1.00 78.12 89 GLY A CA 1
ATOM 706 C C . GLY A 1 89 ? -2.709 -1.664 -12.514 1.00 78.12 89 GLY A C 1
ATOM 707 O O . GLY A 1 89 ? -1.997 -1.861 -13.498 1.00 78.12 89 GLY A O 1
ATOM 708 N N . TYR A 1 90 ? -2.360 -2.061 -11.289 1.00 77.62 90 TYR A N 1
ATOM 709 C CA . TYR A 1 90 ? -1.087 -2.715 -10.998 1.00 77.62 90 TYR A CA 1
ATOM 710 C C . TYR A 1 90 ? -0.908 -4.025 -11.774 1.00 77.62 90 TYR A C 1
ATOM 712 O O . TYR A 1 90 ? 0.086 -4.203 -12.476 1.00 77.62 90 TYR A O 1
ATOM 720 N N . CYS A 1 91 ? -1.890 -4.930 -11.709 1.00 76.00 91 CYS A N 1
ATOM 721 C CA . CYS A 1 91 ? -1.839 -6.210 -12.416 1.00 76.00 91 CYS A CA 1
ATOM 722 C C . CYS A 1 91 ? -1.776 -6.040 -13.940 1.00 76.00 91 CYS A C 1
ATOM 724 O O . CYS A 1 91 ? -1.146 -6.851 -14.615 1.00 76.00 91 CYS A O 1
ATOM 726 N N . SER A 1 92 ? -2.406 -4.993 -14.477 1.00 77.44 92 SER A N 1
ATOM 727 C CA . SER A 1 92 ? -2.385 -4.695 -15.914 1.00 77.44 92 SER A CA 1
ATOM 728 C C . SER A 1 92 ? -1.021 -4.169 -16.371 1.00 77.44 92 SER A C 1
ATOM 730 O O . SER A 1 92 ? -0.583 -4.487 -17.475 1.00 77.44 92 SER A O 1
ATOM 732 N N . ASN A 1 93 ? -0.319 -3.430 -15.508 1.00 71.38 93 ASN A N 1
ATOM 733 C CA . ASN A 1 93 ? 1.023 -2.915 -15.789 1.00 71.38 93 ASN A CA 1
ATOM 734 C C . ASN A 1 93 ? 2.137 -3.927 -15.481 1.00 71.38 93 ASN A C 1
ATOM 736 O O . ASN A 1 93 ? 3.215 -3.836 -16.068 1.00 71.38 93 ASN A O 1
ATOM 740 N N . HIS A 1 94 ? 1.881 -4.920 -14.625 1.00 74.38 94 HIS A N 1
ATOM 741 C CA . HIS A 1 94 ? 2.839 -5.962 -14.253 1.00 74.38 94 HIS A CA 1
ATOM 742 C C . HIS A 1 94 ? 3.506 -6.677 -15.450 1.00 74.38 94 HIS A C 1
ATOM 744 O O . HIS A 1 94 ? 4.734 -6.754 -15.463 1.00 74.38 94 HIS A O 1
ATOM 750 N N . PRO A 1 95 ? 2.790 -7.154 -16.492 1.00 68.56 95 PRO A N 1
ATOM 751 C CA . PRO A 1 95 ? 3.438 -7.7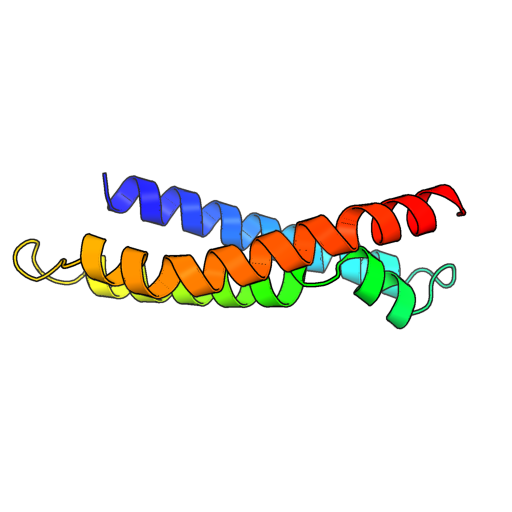82 -17.647 1.00 68.56 95 PRO A CA 1
ATOM 752 C C . PRO A 1 95 ? 4.350 -6.823 -18.430 1.00 68.56 95 PRO A C 1
ATOM 754 O O . PRO A 1 95 ? 5.394 -7.256 -18.914 1.00 68.56 95 PRO A O 1
ATOM 757 N N . CYS A 1 96 ? 4.017 -5.529 -18.516 1.00 66.12 96 CYS A N 1
ATOM 758 C CA . CYS A 1 96 ? 4.896 -4.520 -19.122 1.00 66.12 96 CYS A CA 1
ATOM 759 C C . CYS A 1 96 ? 6.150 -4.272 -18.276 1.00 66.12 96 CYS A C 1
ATOM 761 O O . CYS A 1 96 ? 7.252 -4.257 -18.819 1.00 66.12 96 CYS A O 1
ATOM 763 N N . ALA A 1 97 ? 5.991 -4.133 -16.958 1.00 69.50 97 ALA A N 1
ATOM 764 C CA . ALA A 1 97 ? 7.097 -3.952 -16.020 1.00 69.50 97 ALA A CA 1
ATOM 765 C C . ALA A 1 97 ? 8.081 -5.132 -16.069 1.00 69.50 97 ALA A C 1
ATOM 767 O O . ALA A 1 97 ? 9.292 -4.937 -16.165 1.00 69.50 97 ALA A O 1
ATOM 768 N N . VAL A 1 98 ? 7.557 -6.362 -16.072 1.00 67.94 98 VAL A N 1
ATOM 769 C CA . VAL A 1 98 ? 8.360 -7.586 -16.184 1.00 67.94 98 VAL A CA 1
ATOM 770 C C . VAL A 1 98 ? 9.064 -7.656 -17.535 1.00 67.94 98 VAL A C 1
ATOM 772 O O . VAL A 1 98 ? 10.248 -7.976 -17.577 1.00 67.94 98 VAL A O 1
ATOM 775 N N . ASN A 1 99 ? 8.388 -7.324 -18.637 1.00 68.44 99 ASN A N 1
ATOM 776 C CA . ASN A 1 99 ? 9.016 -7.345 -19.956 1.00 68.44 99 ASN A CA 1
ATOM 777 C C . ASN A 1 99 ? 10.177 -6.337 -20.045 1.00 68.44 99 ASN A C 1
ATOM 779 O O . ASN A 1 99 ? 11.239 -6.674 -20.558 1.00 68.44 99 ASN A O 1
ATOM 783 N N . LEU A 1 100 ? 10.016 -5.142 -19.470 1.00 66.38 100 LEU A N 1
ATOM 784 C CA . LEU A 1 100 ? 11.054 -4.107 -19.446 1.00 66.38 100 LEU A CA 1
ATOM 785 C C . LEU A 1 100 ? 12.259 -4.513 -18.577 1.00 66.38 100 LEU A C 1
ATOM 787 O O . LEU A 1 100 ? 13.399 -4.309 -18.981 1.00 66.38 100 LEU A O 1
ATOM 791 N N . LEU A 1 101 ? 12.012 -5.178 -17.442 1.00 65.62 101 LEU A N 1
ATOM 792 C CA . LEU A 1 101 ? 13.055 -5.783 -16.603 1.00 65.62 101 LEU A CA 1
ATOM 793 C C . LEU A 1 101 ? 13.742 -6.995 -17.253 1.00 65.62 101 LEU A C 1
ATOM 795 O O . LEU A 1 101 ? 14.878 -7.288 -16.912 1.00 65.62 101 LEU A O 1
ATOM 799 N N . THR A 1 102 ? 13.066 -7.715 -18.154 1.00 66.75 102 THR A N 1
ATOM 800 C CA . THR A 1 102 ? 13.621 -8.902 -18.839 1.00 66.75 102 THR A CA 1
ATOM 801 C C . THR A 1 102 ? 14.436 -8.524 -20.083 1.00 66.75 102 THR A C 1
ATOM 803 O O . THR A 1 102 ? 15.259 -9.308 -20.547 1.00 66.75 102 THR A O 1
ATOM 806 N N . GLN A 1 103 ? 14.194 -7.339 -20.652 1.00 59.84 103 GLN A N 1
ATOM 807 C CA . GLN A 1 103 ? 14.928 -6.806 -21.806 1.00 59.84 103 GLN A CA 1
ATOM 808 C C . GLN A 1 103 ? 16.235 -6.079 -21.420 1.00 59.84 103 GLN A C 1
ATOM 810 O O . GLN A 1 103 ? 16.998 -5.717 -22.316 1.00 59.84 103 GLN A O 1
ATOM 815 N N . HIS A 1 104 ? 16.502 -5.886 -20.122 1.00 51.75 104 HIS A N 1
ATOM 816 C CA . HIS A 1 104 ? 17.703 -5.249 -19.561 1.00 51.75 104 HIS A CA 1
ATOM 817 C C . HIS A 1 104 ? 18.551 -6.226 -18.740 1.00 51.75 104 HIS A C 1
ATOM 819 O O . HIS A 1 104 ? 19.781 -5.987 -18.658 1.00 51.75 104 HIS A O 1
#

Foldseek 3Di:
DLVVVLVVLVVVLVVLVCCCVVPVVVVCVPPPDDNVLSCLLCPCSVVVSVLSVVVSVVSVVLVVDDPVSSPVVVVCVVCVVVNVVSVVRVVVSNVVSVVSVVVD

Sequence (104 aa):
VLQNILETETDYSKDLQSLLTNYLRPLQSSDKLSSSDVALILGNLEEISTFQQMLVQSLEERTKLPESQQRVGGFFLNLMPQMKALYVGYCSNHPCAVNLLTQH

=== Feature glossary ===
The features interleaved in this record are:

— What the protein is —

Sequence gives the chain of amino acids in standard one-letter code (A=alanine, C=cysteine, …, Y=tyrosine), read N→C. It is the only feature that is directly encoded by the gene; all structural features are derived from the folded form of this sequence.

Database cross-references. InterPro integrates a dozen domain/family signature databases into unified entries with residue-range hits. GO terms attach function/process/location labels with evidence codes. CATH codes position the fold in a four-level structural taxonomy. Organism is the NCBI-taxonomy species name.

— Where its atoms are —

Atomic coordinates in PDBx/mmCIF format — the same representation the Protein Data Bank distributes. Each line of the _atom_site loop places one backbone atom in Cartesian space (units: ångströms, origin: arbitrary).

The six renders are orthographic views along the three Cartesian axes in both directions. Representation (cartoon, sticks, or surface) and color scheme (sequence-rainbow or by-chain) vary across proteins so the training set covers all the common visualization conventions.

— Local backbone conformation —

Eight-state secondary structure (DSSP): H is the canonical α-helix, G the tighter 3₁₀-helix, I the wider π-helix; E/B are β-structure, T and S are turns and bends, and '-' is everything else. DSSP derives these from the pattern of main-chain N–H···O=C hydrogen bonds, not from the sequence.

P-SEA three-state annotation labels each residue as helix, strand, or coil based purely on the geometry of the Cα trace. It serves as a fallback when the full backbone (and thus DSSP) is unavailable.

The φ/ψ torsion pair specifies the backbone conformation at each residue. φ rotates about the N–Cα bond, ψ about the Cα–C bond. Steric clashes forbid most of the (φ, ψ) plane — the allowed regions (α-helix basin, β-sheet basin, left-handed helix) are the Ramachandran-allowed regions.

— Global shape and packing —

The geometric summary reports three shape descriptors. Rg (radius of gyration) measures how spread out the Cα atoms are about their centre of mass; compact globular proteins have small Rg, elongated or unfolded ones large. Cα contacts (<8 Å, |i−j|>4) count long-range residue pairs in spatial proximity — high for tightly packed folds, near zero for rods or random coil. The bounding-box extents give the protein's footprint along x, y, z in Å.

Solvent-accessible surface area (SASA) is the area in Å² traced out by the centre of a 1.4 Å probe sphere (a water molecule) rolled over the protein's van der Waals surface (Shrake–Rupley / Lee–Richards construction). Buried residues have near-zero SASA; fully exposed residues can exceed 200 Å². The total SASA scales roughly with the number of surface residues.

The contact map is a binary N×N matrix image: pixel (i, j) is dark where Cα_i and Cα_j are within 8 Å and |i−j|>4. Because the |i−j|>4 filter removes local helical contacts, off-diagonal stripes parallel to the main diagonal indicate parallel β-sheets; stripes perpendicular to it indicate antiparallel β-sheets. The Ramachandran plot scatters every residue's (φ, ψ) pair against the sterically allowed regions. The PAE heatmap renders the predicted-aligned-error matrix.

— Structural neighborhood —

3Di is Foldseek's structural alphabet. Each residue is assigned one of twenty discrete states based on how its Cα sits relative to its spatial (not sequential) neighbors. Aligning 3Di strings finds structural homologs roughly as well as full 3D superposition, but orders of magnitude faster.

Neare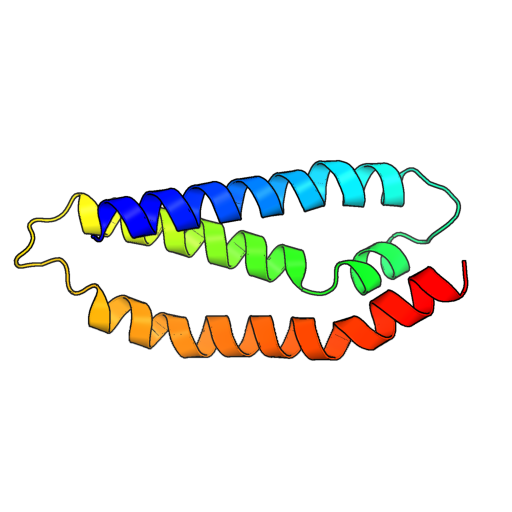st PDB neighbors are the top structural matches found by Foldseek when searching this structure against the entire Protein Data Bank. Each hit reports a TM-score (0 to 1; >0.5 almost always implies the same fold) and an E-value. These are *structural* homologs — they may share no detectable sequence similarity.

— Confidence and disorder —

For AlphaFold models, the B-factor field carries pLDDT — the model's own estimate of local accuracy on a 0–100 scale. Regions with pLDDT<50 should be treated as essentially unmodeled; they often correspond to intrinsically disordered segments.

Crystallographic B-factors measure how much each atom's electron density is smeared out, in Å². They rise in mobile loops and surface residues and fall in the buried interior. In AlphaFold models this column is repurposed to hold pLDDT instead.

Predicted aligned error is AlphaFold's pairwise confidence. Unlike pLDDT (per-residue), PAE is per-residue-pair and captures whether two parts of the structure are correctly placed relative to each other. Units are ångströms of expected positional error.